Protein AF-A0A417SZX3-F1 (afdb_monomer_lite)

Radius of gyration: 36.22 Å; chains: 1; bounding box: 128×53×69 Å

Foldseek 3Di:
DDDDDDDDDDDDPPPPPPPDVVVCVVVVVVPPPPPDDDDDFDWDDDPNDTDTDDDDDDPVCVVVVDDPPFDWDWDDDPNDTDIDTDVPVVVVVVVVVVVVVVVVVVVVVVVVVVVVVVVVVVVVVVVVPPPD

Structure (mmCIF, N/CA/C/O backbone):
data_AF-A0A417SZX3-F1
#
_entry.id   AF-A0A417SZX3-F1
#
loop_
_atom_site.group_PDB
_atom_site.id
_atom_site.type_symbol
_atom_site.label_atom_id
_atom_site.label_alt_id
_atom_site.label_comp_id
_atom_site.label_asym_id
_atom_site.label_entity_id
_atom_site.label_seq_id
_atom_site.pdbx_PDB_ins_code
_atom_site.Cartn_x
_atom_site.Cartn_y
_atom_site.Cartn_z
_atom_site.occupancy
_atom_site.B_iso_or_equiv
_atom_site.auth_seq_id
_atom_site.auth_comp_id
_atom_site.auth_asym_id
_atom_site.auth_atom_id
_atom_site.pdbx_PDB_model_num
ATOM 1 N N . MET A 1 1 ? -83.987 -39.421 -1.261 1.00 48.25 1 MET A N 1
ATOM 2 C CA . MET A 1 1 ? -83.099 -40.468 -0.713 1.00 48.25 1 MET A CA 1
ATOM 3 C C . MET A 1 1 ? -81.693 -40.187 -1.200 1.00 48.25 1 MET A C 1
ATOM 5 O O . MET A 1 1 ? -81.533 -39.964 -2.390 1.00 48.25 1 MET A O 1
ATOM 9 N N . GLY A 1 2 ? -80.727 -40.134 -0.285 1.00 45.34 2 GLY A N 1
ATOM 10 C CA . GLY A 1 2 ? -79.332 -39.804 -0.585 1.00 45.34 2 GLY A CA 1
ATOM 11 C C . GLY A 1 2 ? -78.775 -38.736 0.353 1.00 45.34 2 GLY A C 1
ATOM 12 O O . GLY A 1 2 ? -78.479 -37.632 -0.086 1.00 45.34 2 GLY A O 1
ATOM 13 N N . LEU A 1 3 ? -78.680 -39.054 1.649 1.00 39.81 3 LEU A N 1
ATOM 14 C CA . LEU A 1 3 ? -77.807 -38.338 2.581 1.00 39.81 3 LEU A CA 1
ATOM 15 C C . LEU A 1 3 ? -76.362 -38.745 2.256 1.00 39.81 3 LEU A C 1
ATOM 17 O O . LEU A 1 3 ? -76.037 -39.924 2.360 1.00 39.81 3 LEU A O 1
ATOM 21 N N . TYR A 1 4 ? -75.501 -37.787 1.921 1.00 33.00 4 TYR A N 1
ATOM 22 C CA . TYR A 1 4 ? -74.051 -37.957 2.008 1.00 33.00 4 TYR A CA 1
ATOM 23 C C . TYR A 1 4 ? -73.492 -36.831 2.873 1.00 33.00 4 TYR A C 1
ATOM 25 O O . TYR A 1 4 ? -73.431 -35.676 2.462 1.00 33.00 4 TYR A O 1
ATOM 33 N N . ILE A 1 5 ? -73.131 -37.187 4.104 1.00 44.28 5 ILE A N 1
ATOM 34 C CA . ILE A 1 5 ? -72.415 -36.329 5.044 1.00 44.28 5 ILE A CA 1
ATOM 35 C C . ILE A 1 5 ? -70.922 -36.618 4.842 1.00 44.28 5 ILE A C 1
ATOM 37 O O . ILE A 1 5 ? -70.414 -37.627 5.318 1.00 44.28 5 ILE A O 1
ATOM 41 N N . PHE A 1 6 ? -70.230 -35.739 4.119 1.00 34.25 6 PHE A N 1
ATOM 42 C CA . PHE A 1 6 ? -68.790 -35.498 4.271 1.00 34.25 6 PHE A CA 1
ATOM 43 C C . PHE A 1 6 ? -68.709 -34.193 5.073 1.00 34.25 6 PHE A C 1
ATOM 45 O O . PHE A 1 6 ? -69.276 -33.186 4.673 1.00 34.25 6 PHE A O 1
ATOM 52 N N . GLY A 1 7 ? -68.207 -34.176 6.301 1.00 37.47 7 GLY A N 1
ATOM 53 C CA . GLY A 1 7 ? -66.804 -34.427 6.588 1.00 37.47 7 GLY A CA 1
ATOM 54 C C . GLY A 1 7 ? -66.164 -33.079 6.927 1.00 37.47 7 GLY A C 1
ATOM 55 O O . GLY A 1 7 ? -65.727 -32.367 6.040 1.00 37.47 7 GLY A O 1
ATOM 56 N N . CYS A 1 8 ? -66.247 -32.731 8.212 1.00 37.97 8 CYS A N 1
ATOM 57 C CA . CYS A 1 8 ? -65.421 -31.812 9.001 1.00 37.97 8 CYS A CA 1
ATOM 58 C C . CYS A 1 8 ? -64.404 -30.899 8.273 1.00 37.97 8 CYS A C 1
ATOM 60 O O . CYS A 1 8 ? -63.508 -31.383 7.58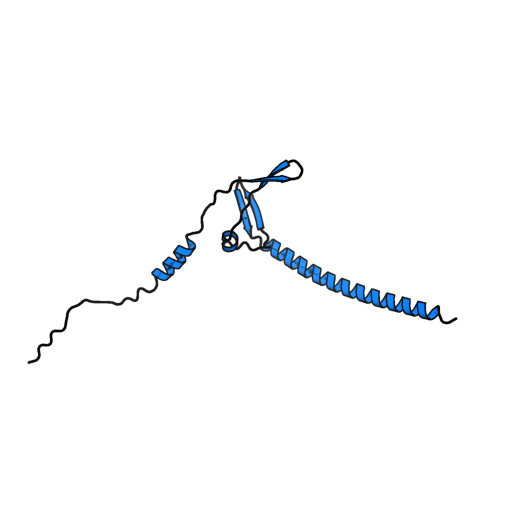9 1.00 37.97 8 CYS A O 1
ATOM 62 N N . GLY A 1 9 ? -64.412 -29.608 8.624 1.00 38.25 9 GLY A N 1
ATOM 63 C CA . GLY A 1 9 ? -63.154 -28.875 8.798 1.00 38.25 9 GLY A CA 1
ATOM 64 C C . GLY A 1 9 ? -62.997 -27.587 7.995 1.00 38.25 9 GLY A C 1
ATOM 65 O O . GLY A 1 9 ? -62.626 -27.603 6.832 1.00 38.25 9 GLY A O 1
ATOM 66 N N . SER A 1 10 ? -63.160 -26.476 8.708 1.00 39.22 10 SER A N 1
ATOM 67 C CA . SER A 1 10 ? -62.188 -25.378 8.720 1.00 39.22 10 SER A CA 1
ATOM 68 C C . SER A 1 10 ? -61.895 -24.646 7.405 1.00 39.22 10 SER A C 1
ATOM 70 O O . SER A 1 10 ? -61.065 -25.037 6.592 1.00 39.22 10 SER A O 1
ATOM 72 N N . LEU A 1 11 ? -62.503 -23.463 7.318 1.00 48.06 11 LEU A N 1
ATOM 73 C CA . LEU A 1 11 ? -61.923 -22.227 6.795 1.00 48.06 11 LEU A CA 1
ATOM 74 C C . LEU A 1 11 ? -60.378 -22.274 6.716 1.00 48.06 11 LEU A C 1
ATOM 76 O O . LEU A 1 11 ? -59.706 -22.120 7.731 1.00 48.06 11 LEU A O 1
ATOM 80 N N . PHE A 1 12 ? -59.807 -22.452 5.523 1.00 28.88 12 PHE A N 1
ATOM 81 C CA . PHE A 1 12 ? -58.379 -22.223 5.290 1.00 28.88 12 PHE A CA 1
ATOM 82 C C . PHE A 1 12 ? -58.187 -21.326 4.071 1.00 28.88 12 PHE A C 1
ATOM 84 O O . PHE A 1 12 ? -58.014 -21.756 2.932 1.00 28.88 12 PHE A O 1
ATOM 91 N N . PHE A 1 13 ? -58.220 -20.027 4.358 1.00 28.36 13 PHE A N 1
ATOM 92 C CA . PHE A 1 13 ? -57.549 -19.003 3.574 1.00 28.36 13 PHE A CA 1
ATOM 93 C C . PHE A 1 13 ? -56.056 -19.375 3.511 1.00 28.36 13 PHE A C 1
ATOM 95 O O . PHE A 1 13 ? -55.304 -19.126 4.451 1.00 28.36 13 PHE A O 1
ATOM 102 N N . VAL A 1 14 ? -55.606 -19.997 2.420 1.00 35.22 14 VAL A N 1
ATOM 103 C CA . VAL A 1 14 ? -54.170 -20.152 2.144 1.00 35.22 14 VAL A CA 1
ATOM 104 C C . VAL A 1 14 ? -53.656 -18.806 1.631 1.00 35.22 14 VAL A C 1
ATOM 106 O O . VAL A 1 14 ? -53.479 -18.584 0.435 1.00 35.22 14 VAL A O 1
ATOM 109 N N . VAL A 1 15 ? -53.437 -17.873 2.559 1.00 37.47 15 VAL A N 1
ATOM 110 C CA . VAL A 1 15 ? -52.517 -16.757 2.339 1.00 37.47 15 VAL A CA 1
ATOM 111 C C . VAL A 1 15 ? -51.131 -17.380 2.263 1.00 37.47 15 VAL A C 1
ATOM 113 O O . VAL A 1 15 ? -50.613 -17.894 3.252 1.00 37.47 15 VAL A O 1
ATOM 116 N N . ARG A 1 16 ? -50.540 -17.377 1.065 1.00 38.38 16 ARG A N 1
ATOM 117 C CA . ARG A 1 16 ? -49.131 -17.721 0.850 1.00 38.38 16 ARG A CA 1
ATOM 118 C C . ARG A 1 16 ? -48.272 -16.712 1.618 1.00 38.38 16 ARG A C 1
ATOM 120 O O . ARG A 1 16 ? -47.888 -15.676 1.085 1.00 38.38 16 ARG A O 1
ATOM 127 N N . SER A 1 17 ? -47.981 -17.013 2.878 1.00 37.97 17 SER A N 1
ATOM 128 C CA . SER A 1 17 ? -47.031 -16.309 3.740 1.00 37.97 17 SER A CA 1
ATOM 129 C C . SER A 1 17 ? -45.601 -16.620 3.285 1.00 37.97 17 SER A C 1
ATOM 131 O O . SER A 1 17 ? -44.884 -17.391 3.918 1.00 37.97 17 SER A O 1
ATOM 133 N N . GLY A 1 18 ? -45.214 -16.085 2.127 1.00 49.56 18 GLY A N 1
ATOM 134 C CA . GLY A 1 18 ? -43.942 -16.387 1.466 1.00 49.56 18 GLY A CA 1
ATOM 135 C C . GLY A 1 18 ? -42.865 -15.307 1.566 1.00 49.56 18 GLY A C 1
ATOM 136 O O . GLY A 1 18 ? -41.831 -15.467 0.935 1.00 49.56 18 GLY A O 1
ATOM 137 N N . THR A 1 19 ? -43.073 -14.206 2.293 1.00 52.50 19 THR A N 1
ATOM 138 C CA . THR A 1 19 ? -42.177 -13.034 2.173 1.00 52.50 19 THR A CA 1
ATOM 139 C C . THR A 1 19 ? -41.534 -12.547 3.468 1.00 52.50 19 THR A C 1
ATOM 141 O O . THR A 1 19 ? -40.598 -11.766 3.395 1.00 52.50 19 THR A O 1
ATOM 144 N N . ALA A 1 20 ? -41.934 -13.026 4.650 1.00 47.25 20 ALA A N 1
ATOM 145 C CA . ALA A 1 20 ? -41.329 -12.556 5.905 1.00 47.25 20 ALA A CA 1
ATOM 146 C C . ALA A 1 20 ? -40.110 -13.388 6.343 1.00 47.25 20 ALA A C 1
ATOM 148 O O . ALA A 1 20 ? -39.084 -12.831 6.716 1.00 47.25 20 ALA A O 1
ATOM 149 N N . HIS A 1 21 ? -40.183 -14.720 6.255 1.00 48.19 21 HIS A N 1
ATOM 150 C CA . HIS A 1 21 ? -39.115 -15.596 6.758 1.00 48.19 21 HIS A CA 1
ATOM 151 C C . HIS A 1 21 ? -37.810 -15.482 5.952 1.00 48.19 21 HIS A C 1
ATOM 153 O O . HIS A 1 21 ? -36.731 -15.546 6.537 1.00 48.19 21 HIS A O 1
ATOM 159 N N . GLN A 1 22 ? -37.895 -15.238 4.639 1.00 45.00 22 GLN A N 1
ATOM 160 C CA . GLN A 1 22 ? -36.711 -15.038 3.799 1.00 45.00 22 GLN A CA 1
ATOM 161 C C . GLN A 1 22 ? -35.988 -13.726 4.159 1.00 45.00 22 GLN A C 1
ATOM 163 O O . GLN A 1 22 ? -34.777 -13.729 4.360 1.00 45.00 22 GLN A O 1
ATOM 168 N N . ILE A 1 23 ? -36.738 -12.634 4.353 1.00 51.28 23 ILE A N 1
ATOM 169 C CA . ILE A 1 23 ? -36.191 -11.318 4.721 1.00 51.28 23 ILE A CA 1
ATOM 170 C C . ILE A 1 23 ? -35.595 -11.352 6.133 1.00 51.28 23 ILE A C 1
ATOM 172 O O . ILE A 1 23 ? -34.524 -10.802 6.358 1.00 51.28 23 ILE A O 1
ATOM 176 N N . ILE A 1 24 ? -36.234 -12.048 7.079 1.00 53.25 24 ILE A N 1
ATOM 177 C CA . ILE A 1 24 ? -35.698 -12.188 8.440 1.00 53.25 24 ILE A CA 1
ATOM 178 C C . ILE A 1 24 ? -34.362 -12.940 8.420 1.00 53.25 24 ILE A C 1
ATOM 180 O O . ILE A 1 24 ? -33.457 -12.542 9.140 1.00 53.25 24 ILE A O 1
ATOM 184 N N . SER A 1 25 ? -34.184 -13.962 7.574 1.00 48.28 25 SER A N 1
ATOM 185 C CA . SER A 1 25 ? -32.886 -14.646 7.459 1.00 48.28 25 SER A CA 1
ATOM 186 C C . SER A 1 25 ? -31.776 -13.743 6.903 1.00 48.28 25 SER A C 1
ATOM 188 O O . SER A 1 25 ? -30.653 -13.788 7.395 1.00 48.28 25 SER A O 1
ATOM 190 N N . GLU A 1 26 ? -32.094 -12.868 5.948 1.00 45.34 26 GLU A N 1
ATOM 191 C CA . GLU A 1 26 ? -31.136 -11.946 5.326 1.00 45.34 26 GLU A CA 1
ATOM 192 C C . GLU A 1 26 ? -30.780 -10.770 6.255 1.00 45.34 26 GLU A C 1
ATOM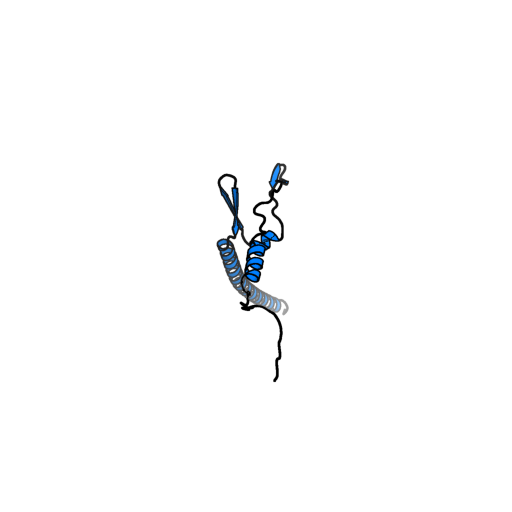 194 O O . GLU A 1 26 ? -29.611 -10.416 6.399 1.00 45.34 26 GLU A O 1
ATOM 199 N N . VAL A 1 27 ? -31.762 -10.239 6.992 1.00 52.12 27 VAL A N 1
ATOM 200 C CA . VAL A 1 27 ? -31.559 -9.201 8.020 1.00 52.12 27 VAL A CA 1
ATOM 201 C C . VAL A 1 27 ? -30.834 -9.765 9.252 1.00 52.12 27 VAL A C 1
ATOM 203 O O . VAL A 1 27 ? -29.966 -9.101 9.815 1.00 52.12 27 VAL A O 1
ATOM 206 N N . MET A 1 28 ? -31.118 -11.010 9.651 1.00 48.34 28 MET A N 1
ATOM 207 C CA . MET A 1 28 ? -30.422 -11.688 10.755 1.00 48.34 28 MET A CA 1
ATOM 208 C C . MET A 1 28 ? -28.970 -12.038 10.383 1.00 48.34 28 MET A C 1
ATOM 210 O O . MET A 1 28 ? -28.088 -11.967 11.238 1.00 48.34 28 MET A O 1
ATOM 214 N N . LEU A 1 29 ? -28.688 -12.343 9.108 1.00 48.59 29 LEU A N 1
ATOM 215 C CA . LEU A 1 29 ? -27.323 -12.538 8.595 1.00 48.59 29 LEU A CA 1
ATOM 216 C C . LEU A 1 29 ? -26.508 -11.234 8.542 1.00 48.59 29 LEU A C 1
ATOM 218 O O . LEU A 1 29 ? -25.283 -11.285 8.629 1.00 48.59 29 LEU A O 1
ATOM 222 N N . MET A 1 30 ? -27.156 -10.066 8.476 1.00 48.16 30 MET A N 1
ATOM 223 C CA . MET A 1 30 ? -26.482 -8.768 8.631 1.00 48.16 30 MET A CA 1
ATOM 224 C C . MET A 1 30 ? -26.140 -8.422 10.092 1.00 48.16 30 MET A C 1
ATOM 226 O O . MET A 1 30 ? -25.263 -7.592 10.333 1.00 48.16 30 MET A O 1
ATOM 230 N N . ALA A 1 31 ? -26.800 -9.057 11.065 1.00 46.69 31 ALA A N 1
ATOM 231 C CA . ALA A 1 31 ? -26.798 -8.640 12.469 1.00 46.69 31 ALA A CA 1
ATOM 232 C C . ALA A 1 31 ? -25.744 -9.323 13.362 1.00 46.69 31 ALA A C 1
ATOM 234 O O . ALA A 1 31 ? -25.645 -8.994 14.541 1.00 46.69 31 ALA A O 1
ATOM 235 N N . VAL A 1 32 ? -24.913 -10.231 12.836 1.00 49.09 32 VAL A N 1
ATOM 236 C CA . VAL A 1 32 ? -23.783 -10.818 13.595 1.00 49.09 32 VAL A CA 1
ATOM 237 C C . VAL A 1 32 ? -22.458 -10.153 13.205 1.00 49.09 32 VAL A C 1
ATOM 239 O O . VAL A 1 32 ? -21.412 -10.787 13.096 1.00 49.09 32 VAL A O 1
ATOM 242 N N . ARG A 1 33 ? -22.464 -8.835 12.997 1.00 54.81 33 ARG A N 1
ATOM 243 C CA . ARG A 1 33 ? -21.218 -8.062 13.001 1.00 54.81 33 ARG A CA 1
ATOM 244 C C . ARG A 1 33 ? -20.855 -7.815 14.459 1.00 54.81 33 ARG A C 1
ATOM 246 O O . ARG A 1 33 ? -21.565 -7.106 15.159 1.00 54.81 33 ARG A O 1
ATOM 253 N N . LYS A 1 34 ? -19.775 -8.431 14.948 1.00 53.72 34 LYS A N 1
ATOM 254 C CA . LYS A 1 34 ? -19.246 -8.108 16.281 1.00 53.72 34 LYS A CA 1
ATOM 255 C C . LYS A 1 34 ? -18.843 -6.632 16.287 1.00 53.72 34 LYS A C 1
ATOM 257 O O . LYS A 1 34 ? -17.881 -6.276 15.614 1.00 53.72 34 LYS A O 1
ATOM 262 N N . GLU A 1 35 ? -19.586 -5.808 17.020 1.00 58.97 35 GLU A N 1
ATOM 263 C CA . GLU A 1 35 ? -19.405 -4.349 17.072 1.00 58.97 35 GLU A CA 1
ATOM 264 C C . GLU A 1 35 ? -18.033 -3.936 17.621 1.00 58.97 35 GLU A C 1
ATOM 266 O O . GLU A 1 35 ? -17.512 -2.884 17.264 1.00 58.97 35 GLU A O 1
ATOM 271 N N . TYR A 1 36 ? -17.410 -4.780 18.446 1.00 61.94 36 TYR A N 1
ATOM 272 C CA . TYR A 1 36 ? -16.093 -4.530 19.017 1.00 61.94 36 TYR A CA 1
ATOM 273 C C . TYR A 1 36 ? -15.352 -5.840 19.289 1.00 61.94 36 TYR A C 1
ATOM 275 O O . TYR A 1 36 ? -15.943 -6.904 19.507 1.00 61.94 36 TYR A O 1
ATOM 283 N N . ARG A 1 37 ? -14.021 -5.763 19.255 1.00 66.69 37 ARG A N 1
ATOM 284 C CA . ARG A 1 37 ? -13.141 -6.819 19.750 1.00 66.69 37 ARG A CA 1
ATOM 285 C C . ARG A 1 37 ? -12.083 -6.209 20.642 1.00 66.69 37 ARG A C 1
ATOM 287 O O . ARG A 1 37 ? -11.383 -5.290 20.226 1.00 66.69 37 ARG A O 1
ATOM 294 N N . ASP A 1 38 ? -11.924 -6.805 21.811 1.00 74.12 38 ASP A N 1
ATOM 295 C CA . ASP A 1 38 ? -10.822 -6.485 22.698 1.00 74.12 38 ASP A CA 1
ATOM 296 C C . ASP A 1 38 ? -9.552 -7.125 22.134 1.00 74.12 38 ASP A C 1
ATOM 298 O O . ASP A 1 38 ? -9.438 -8.346 22.002 1.00 74.12 38 ASP A O 1
ATOM 302 N N . LEU A 1 39 ? -8.613 -6.278 21.727 1.00 77.69 39 LEU A N 1
ATOM 303 C CA . LEU A 1 39 ? -7.295 -6.675 21.255 1.00 77.69 39 LEU A CA 1
ATOM 304 C C . LEU A 1 39 ? -6.266 -6.137 22.241 1.00 77.69 39 LEU A C 1
ATOM 306 O O . LEU A 1 39 ? -6.284 -4.958 22.591 1.00 77.69 39 LEU A O 1
ATOM 310 N N . THR A 1 40 ? -5.339 -6.992 22.659 1.00 79.06 40 THR A N 1
ATOM 311 C CA . THR A 1 40 ? -4.197 -6.546 23.453 1.00 79.06 40 THR A CA 1
ATOM 312 C C . THR A 1 40 ? -3.198 -5.852 22.538 1.00 79.06 40 THR A C 1
ATOM 314 O O . THR A 1 40 ? -2.820 -6.388 21.493 1.00 79.06 40 THR A O 1
ATOM 317 N N . VAL A 1 41 ? -2.755 -4.661 22.938 1.00 82.94 41 VAL A N 1
ATOM 318 C CA . VAL A 1 41 ? -1.650 -3.972 22.271 1.00 82.94 41 VAL A CA 1
ATOM 319 C C . VAL A 1 41 ? -0.381 -4.771 22.543 1.00 82.94 41 VAL A C 1
ATOM 321 O O . VAL A 1 41 ? 0.042 -4.902 23.690 1.00 82.94 41 VAL A O 1
ATOM 324 N N . GLY A 1 42 ? 0.189 -5.343 21.487 1.00 80.56 42 GLY A N 1
ATOM 325 C CA . GLY A 1 42 ? 1.490 -5.990 21.561 1.00 80.56 42 GLY A CA 1
ATOM 326 C C . GLY A 1 42 ? 2.600 -4.959 21.451 1.00 80.56 42 GLY A C 1
ATOM 327 O O . GLY A 1 42 ? 2.366 -3.802 21.095 1.00 80.56 42 GLY A O 1
ATOM 328 N N . ASP A 1 43 ? 3.825 -5.384 21.702 1.00 83.31 43 ASP A N 1
ATOM 329 C CA . ASP A 1 43 ? 4.995 -4.571 21.451 1.00 83.31 43 ASP A CA 1
ATOM 330 C C . ASP A 1 43 ? 5.873 -5.175 20.356 1.00 83.31 43 ASP A C 1
ATOM 332 O O . ASP A 1 43 ? 5.946 -6.388 20.153 1.00 83.31 43 ASP A O 1
ATOM 336 N N . ILE A 1 44 ? 6.520 -4.302 19.592 1.00 84.69 44 ILE A N 1
ATOM 337 C CA . ILE A 1 44 ? 7.572 -4.690 18.663 1.00 84.69 44 ILE A CA 1
ATOM 338 C C . ILE A 1 44 ? 8.839 -3.963 19.062 1.00 84.69 44 ILE A C 1
ATOM 340 O O . ILE A 1 44 ? 8.881 -2.735 19.147 1.00 84.69 44 ILE A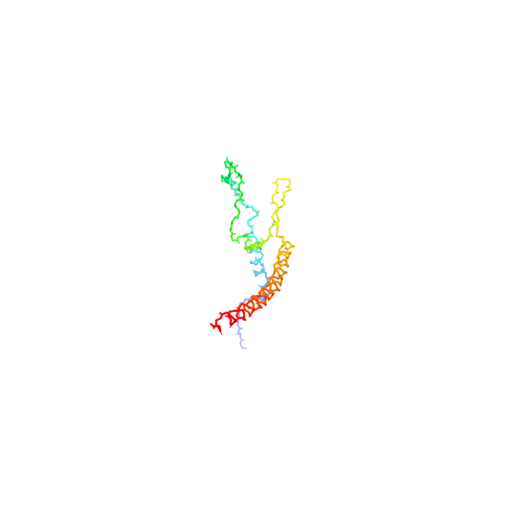 O 1
ATOM 344 N N . TYR A 1 45 ? 9.911 -4.733 19.206 1.00 81.19 45 TYR A N 1
ATOM 345 C CA . TYR A 1 45 ? 11.242 -4.184 19.366 1.00 81.19 45 TYR A CA 1
ATOM 346 C C . TYR A 1 45 ? 11.802 -3.757 18.002 1.00 81.19 45 TYR A C 1
ATOM 348 O O . TYR A 1 45 ? 12.106 -4.591 17.146 1.00 81.19 45 TYR A O 1
ATOM 356 N N . ARG A 1 46 ? 11.928 -2.446 17.776 1.00 79.06 46 ARG A N 1
ATOM 357 C CA . ARG A 1 46 ? 12.581 -1.867 16.589 1.00 79.06 46 ARG A CA 1
ATOM 358 C C . ARG A 1 46 ? 13.623 -0.844 17.024 1.00 79.06 46 ARG A C 1
ATOM 360 O O . ARG A 1 46 ? 13.348 0.026 17.842 1.00 79.06 46 ARG A O 1
ATOM 367 N N . ASN A 1 47 ? 14.819 -0.924 16.442 1.00 76.75 47 ASN A N 1
ATOM 368 C CA . ASN A 1 47 ? 15.909 0.042 16.644 1.00 76.75 47 ASN A CA 1
ATOM 369 C C . ASN A 1 47 ? 16.239 0.316 18.128 1.00 76.75 47 ASN A C 1
ATOM 371 O O . ASN A 1 47 ? 16.437 1.464 18.522 1.00 76.75 47 ASN A O 1
ATOM 375 N N . GLY A 1 48 ? 16.259 -0.725 18.965 1.00 82.94 48 GLY A N 1
ATOM 376 C CA . GLY A 1 48 ? 16.599 -0.594 20.386 1.00 82.94 48 GLY A CA 1
ATOM 377 C C . GLY A 1 48 ? 15.472 -0.068 21.286 1.00 82.94 48 GLY A C 1
ATOM 378 O O . GLY A 1 48 ? 15.700 0.149 22.474 1.00 82.94 48 GLY A O 1
ATOM 379 N N . LYS A 1 49 ? 14.264 0.158 20.749 1.00 83.19 49 LYS A N 1
ATOM 380 C CA . LYS A 1 49 ? 13.099 0.653 21.497 1.00 83.19 49 LYS A CA 1
ATOM 381 C C . LYS A 1 49 ? 11.885 -0.250 21.274 1.00 83.19 49 LYS A C 1
ATOM 383 O O . LYS A 1 49 ? 11.665 -0.746 20.170 1.00 83.19 49 LYS A O 1
ATOM 388 N N . SER A 1 50 ? 11.100 -0.447 22.330 1.00 81.81 50 SER A N 1
ATOM 389 C CA . SER A 1 50 ? 9.804 -1.125 22.256 1.00 81.81 50 SER A CA 1
ATOM 390 C C . SER A 1 50 ? 8.744 -0.118 21.793 1.00 81.81 50 SER A C 1
ATOM 392 O O . SER A 1 50 ? 8.617 0.965 22.367 1.00 81.81 50 SER A O 1
ATOM 394 N N . VAL A 1 51 ? 8.056 -0.436 20.697 1.00 85.19 51 VAL A N 1
ATOM 395 C CA . VAL A 1 51 ? 7.018 0.401 20.080 1.00 85.19 51 VAL A CA 1
ATOM 396 C C . VAL A 1 51 ? 5.690 -0.359 20.135 1.00 85.19 51 VAL A C 1
ATOM 398 O O . VAL A 1 51 ? 5.668 -1.536 19.761 1.00 85.19 51 VAL A O 1
ATOM 401 N N . PRO A 1 52 ? 4.581 0.277 20.559 1.00 81.62 52 PRO A N 1
ATOM 402 C CA . PRO A 1 52 ? 3.278 -0.378 20.600 1.00 81.62 52 PRO A CA 1
ATOM 403 C C . PRO A 1 52 ? 2.788 -0.719 19.187 1.00 81.62 52 PRO A C 1
ATOM 405 O O . PRO A 1 52 ? 2.854 0.104 18.272 1.00 81.62 52 PRO A O 1
ATOM 408 N N . MET A 1 53 ? 2.270 -1.934 19.016 1.00 81.75 53 MET A N 1
ATOM 409 C CA . MET A 1 53 ? 1.708 -2.433 17.766 1.00 81.75 53 MET A CA 1
ATOM 410 C C . MET A 1 53 ? 0.290 -2.966 17.984 1.00 81.75 53 MET A C 1
ATOM 412 O O . MET A 1 53 ? 0.058 -3.869 18.788 1.00 81.75 53 MET A O 1
ATOM 416 N N . LEU A 1 54 ? -0.656 -2.453 17.196 1.00 83.12 54 LEU A N 1
ATOM 417 C CA . LEU A 1 54 ? -1.996 -3.017 17.083 1.00 83.12 54 LEU A CA 1
ATOM 418 C C . LEU A 1 54 ? -2.045 -3.964 15.878 1.00 83.12 54 LEU A C 1
ATOM 420 O O . LEU A 1 54 ? -1.814 -3.545 14.743 1.00 83.12 54 LEU A O 1
ATOM 424 N N . ARG A 1 55 ? -2.346 -5.244 16.118 1.00 79.94 55 ARG A N 1
ATOM 425 C CA . ARG A 1 55 ? -2.504 -6.242 15.054 1.00 79.94 55 ARG A CA 1
ATOM 426 C C . ARG A 1 55 ? -3.980 -6.556 14.857 1.00 79.94 55 ARG A C 1
ATOM 428 O O . ARG A 1 55 ? -4.595 -7.216 15.685 1.00 79.94 55 ARG A O 1
ATOM 435 N N . VAL A 1 56 ? -4.524 -6.098 13.737 1.00 80.50 56 VAL A N 1
ATOM 436 C CA . VAL A 1 56 ? -5.909 -6.357 13.339 1.00 80.50 56 VAL A CA 1
ATOM 437 C C . VAL A 1 56 ? -5.880 -7.384 12.208 1.00 80.50 56 VAL A C 1
ATOM 439 O O . VAL A 1 56 ? -5.325 -7.114 11.146 1.00 80.50 56 VAL A O 1
ATOM 442 N N . SER A 1 57 ? -6.406 -8.586 12.445 1.00 78.06 57 SER A N 1
ATOM 443 C CA . SER A 1 57 ? -6.448 -9.665 11.450 1.00 78.06 57 SER A CA 1
ATOM 444 C C . SER A 1 57 ? -7.765 -10.443 11.503 1.00 78.06 57 SER A C 1
ATOM 446 O O . SER A 1 57 ? -8.412 -10.544 12.549 1.00 78.06 57 SER A O 1
ATOM 448 N N . GLY A 1 58 ? -8.165 -11.006 10.360 1.00 78.56 58 GLY A N 1
ATOM 449 C CA . GLY A 1 58 ? -9.300 -11.923 10.246 1.00 78.56 58 GLY A CA 1
ATOM 450 C C . GLY A 1 58 ? -10.152 -11.696 8.997 1.00 78.56 58 GLY A C 1
ATOM 451 O O . GLY A 1 58 ? -10.082 -10.642 8.376 1.00 78.56 58 GLY A O 1
ATOM 452 N N . LEU A 1 59 ? -10.988 -12.690 8.678 1.00 76.12 59 LEU A N 1
ATOM 453 C CA . LEU A 1 59 ? -11.889 -12.698 7.512 1.00 76.12 59 LEU A CA 1
ATOM 454 C C . LEU A 1 59 ? -12.902 -11.539 7.523 1.00 76.12 59 LEU A C 1
ATOM 456 O O . LEU A 1 59 ? -13.316 -11.059 6.478 1.00 76.12 59 LEU A O 1
ATOM 460 N N . TRP A 1 60 ? -13.229 -11.018 8.707 1.00 79.12 60 TRP A N 1
ATOM 461 C CA . TRP A 1 60 ? -14.113 -9.861 8.870 1.00 79.12 60 TRP A CA 1
ATOM 462 C C . TRP A 1 60 ? -13.559 -8.572 8.236 1.00 79.12 60 TRP A C 1
ATOM 464 O O . TRP A 1 60 ? -14.330 -7.679 7.903 1.00 79.12 60 TRP A O 1
ATOM 474 N N . LEU A 1 61 ? -12.238 -8.459 8.043 1.00 79.75 61 LEU A N 1
ATOM 475 C CA . LEU A 1 61 ? -11.659 -7.343 7.288 1.00 79.75 61 LEU A CA 1
ATOM 476 C C . LEU A 1 61 ? -12.056 -7.418 5.810 1.00 79.75 61 LEU A C 1
ATOM 478 O O . LEU A 1 61 ? -12.387 -6.393 5.219 1.00 79.75 61 LEU A O 1
ATOM 482 N N . GLU A 1 62 ? -12.094 -8.625 5.242 1.00 76.88 62 GLU A N 1
ATOM 483 C CA . GLU A 1 62 ? -12.546 -8.845 3.866 1.00 76.88 62 GLU A CA 1
ATOM 484 C C . GLU A 1 62 ? -14.051 -8.571 3.732 1.00 76.88 62 GLU A C 1
ATOM 486 O O . GLU A 1 62 ? -14.475 -7.943 2.764 1.00 76.88 62 GLU A O 1
ATOM 491 N N . GLU A 1 63 ? -14.851 -8.949 4.736 1.00 76.81 63 GLU A N 1
ATOM 492 C CA . GLU A 1 63 ? -16.293 -8.650 4.799 1.00 76.81 63 GLU A CA 1
ATOM 493 C C . GLU A 1 63 ? -16.593 -7.145 4.909 1.00 76.81 63 GLU A C 1
ATOM 495 O O . GLU A 1 63 ? -17.610 -6.672 4.400 1.00 76.81 63 GLU A O 1
ATOM 500 N N . LEU A 1 64 ? -15.705 -6.378 5.550 1.00 75.44 64 LEU A N 1
ATOM 501 C CA . LEU A 1 64 ? -15.771 -4.913 5.600 1.00 75.44 64 LEU A CA 1
ATOM 502 C C . LEU A 1 64 ? -15.290 -4.239 4.306 1.00 75.44 64 LEU A C 1
ATOM 504 O O . LEU A 1 64 ? -15.391 -3.019 4.185 1.00 75.44 64 LEU A O 1
ATOM 508 N N . GLY A 1 65 ? -14.789 -5.011 3.339 1.00 74.12 65 GLY A N 1
ATOM 509 C CA . GLY A 1 65 ? -14.319 -4.508 2.053 1.00 74.12 65 GLY A CA 1
ATOM 510 C C . GLY A 1 65 ? -12.838 -4.132 2.016 1.00 74.12 65 GLY A C 1
ATOM 511 O O . GLY A 1 65 ? -12.402 -3.575 1.015 1.00 74.12 65 GLY A O 1
ATOM 512 N N . PHE A 1 66 ? -12.048 -4.445 3.051 1.00 80.00 66 PHE A N 1
ATOM 513 C CA . PHE A 1 66 ? -10.593 -4.293 2.996 1.00 80.00 66 PHE A CA 1
ATOM 514 C C . PHE A 1 66 ? -9.980 -5.479 2.251 1.00 80.00 66 PHE A C 1
ATOM 516 O O . PHE A 1 66 ? -9.942 -6.594 2.778 1.00 80.00 66 PHE A O 1
ATOM 523 N N . LYS A 1 67 ? -9.471 -5.254 1.035 1.00 78.94 67 LYS A N 1
ATOM 524 C CA . LYS A 1 67 ? -8.749 -6.280 0.274 1.00 78.94 67 LYS A CA 1
ATOM 525 C C . LYS A 1 67 ? -7.243 -6.090 0.375 1.00 78.94 67 LYS A C 1
ATOM 527 O O . LYS A 1 67 ? -6.713 -5.018 0.676 1.00 78.94 67 LYS A O 1
ATOM 532 N N . THR A 1 68 ? -6.525 -7.174 0.099 1.00 73.44 68 THR A N 1
ATOM 533 C CA . THR A 1 68 ? -5.063 -7.144 0.036 1.00 73.44 68 THR A CA 1
ATOM 534 C C . THR A 1 68 ? -4.615 -6.212 -1.090 1.00 73.44 68 THR A C 1
ATOM 536 O O . THR A 1 68 ? -4.907 -6.463 -2.256 1.00 73.44 68 THR A O 1
ATOM 539 N N . GLY A 1 69 ? -3.876 -5.159 -0.737 1.00 73.31 69 GLY A N 1
ATOM 540 C CA . GLY A 1 69 ? -3.359 -4.168 -1.686 1.00 73.31 69 GLY A CA 1
ATOM 541 C C . GLY A 1 69 ? -4.110 -2.836 -1.697 1.00 73.31 69 GLY A C 1
ATOM 542 O O . GLY A 1 69 ? -3.626 -1.898 -2.333 1.00 73.31 69 GLY A O 1
ATOM 543 N N . ASP A 1 70 ? -5.221 -2.721 -0.965 1.00 78.00 70 ASP A N 1
ATOM 544 C CA . ASP A 1 70 ? -5.952 -1.462 -0.844 1.00 78.00 70 ASP A CA 1
ATOM 545 C C . ASP A 1 70 ? -5.206 -0.457 0.037 1.00 78.00 70 ASP A C 1
ATOM 547 O O . ASP A 1 70 ? -4.584 -0.792 1.052 1.00 78.00 70 ASP A O 1
ATOM 551 N N . PHE A 1 71 ? -5.280 0.816 -0.350 1.00 73.25 71 PHE A N 1
ATOM 552 C CA . PHE A 1 71 ? -4.736 1.898 0.457 1.00 73.25 71 PHE A CA 1
ATOM 553 C C . PHE A 1 71 ? -5.736 2.298 1.530 1.00 73.25 71 PHE A C 1
ATOM 555 O O . PHE A 1 71 ? -6.874 2.663 1.250 1.00 73.25 71 PHE A O 1
ATOM 562 N N . VAL A 1 72 ? -5.272 2.282 2.774 1.00 79.12 72 VAL A N 1
ATOM 563 C CA . VAL A 1 72 ? -6.063 2.657 3.941 1.00 79.12 72 VAL A CA 1
ATOM 564 C C . VAL A 1 72 ? -5.598 4.015 4.455 1.00 79.12 72 VAL A C 1
ATOM 566 O O . VAL A 1 72 ? -4.399 4.297 4.523 1.00 79.12 72 VAL A O 1
ATOM 569 N N . ARG A 1 73 ? -6.547 4.877 4.816 1.00 78.06 73 ARG A N 1
ATOM 570 C CA . ARG A 1 73 ? -6.304 6.126 5.538 1.00 78.06 73 ARG A CA 1
ATOM 571 C C . ARG A 1 73 ? -6.596 5.877 7.012 1.00 78.06 73 ARG A C 1
ATOM 573 O O . ARG A 1 73 ? -7.698 5.473 7.362 1.00 78.06 73 ARG A O 1
ATOM 580 N N . ILE A 1 74 ? -5.601 6.126 7.855 1.00 80.25 74 ILE A N 1
ATOM 581 C CA . ILE A 1 74 ? -5.746 6.094 9.309 1.00 80.25 74 ILE A CA 1
ATOM 582 C C . ILE A 1 74 ? -5.799 7.546 9.773 1.00 80.25 74 ILE A C 1
ATOM 584 O O . ILE A 1 74 ? -4.844 8.293 9.553 1.00 80.25 74 ILE A O 1
ATOM 588 N N . LYS A 1 75 ? -6.921 7.958 10.359 1.00 82.62 75 LYS A N 1
ATOM 589 C CA . LYS A 1 75 ? -7.042 9.240 11.061 1.00 82.62 75 LYS A CA 1
ATOM 590 C C . LYS A 1 75 ? -6.946 8.996 12.563 1.00 82.62 75 LYS A C 1
ATOM 592 O O . LYS A 1 75 ? -7.541 8.044 13.061 1.00 82.62 75 LYS A O 1
ATOM 597 N N . CYS A 1 76 ? -6.208 9.855 13.257 1.00 83.12 76 CYS A N 1
ATOM 598 C CA . CYS A 1 76 ? -6.143 9.874 14.714 1.00 83.12 76 CYS A CA 1
ATOM 599 C C . CYS A 1 76 ? -6.976 11.061 15.209 1.00 83.12 76 CYS A C 1
ATOM 601 O O . CYS A 1 76 ? -6.552 12.200 15.024 1.00 83.12 76 CYS A O 1
ATOM 603 N N . GLU A 1 77 ? -8.132 10.805 15.813 1.00 84.88 77 GLU A N 1
ATOM 604 C CA . GLU A 1 77 ? -8.981 11.834 16.433 1.00 84.88 77 GLU A CA 1
ATOM 605 C C . GLU A 1 77 ? -9.246 11.436 17.890 1.00 84.88 77 GLU A C 1
ATOM 607 O O . GLU A 1 77 ? -9.718 10.334 18.144 1.00 84.88 77 GLU A O 1
ATOM 612 N N . ASP A 1 78 ? -8.872 12.296 18.846 1.00 75.94 78 ASP A N 1
ATOM 613 C CA . ASP A 1 78 ? -9.176 12.188 20.287 1.00 75.94 78 ASP A CA 1
ATOM 614 C C . ASP A 1 78 ? -8.969 10.798 20.928 1.00 75.94 78 ASP A C 1
ATOM 616 O O . ASP A 1 78 ? -9.743 10.342 21.768 1.00 75.94 78 ASP A O 1
ATOM 620 N N . GLY A 1 79 ? -7.894 10.106 20.536 1.00 75.75 79 GLY A N 1
ATOM 621 C CA . GLY A 1 79 ? -7.558 8.772 21.052 1.00 75.75 79 GLY A CA 1
ATOM 622 C C . GLY A 1 79 ? -8.218 7.609 20.303 1.00 75.75 79 GLY A C 1
ATOM 623 O O . GLY A 1 79 ? -8.014 6.454 20.674 1.00 75.75 79 GLY A O 1
ATOM 624 N N . GLN A 1 80 ? -8.954 7.888 19.228 1.00 79.75 80 GLN A N 1
ATOM 625 C CA . GLN A 1 80 ? -9.522 6.903 18.313 1.00 79.75 80 GLN A CA 1
ATOM 626 C C . GLN A 1 80 ? -8.721 6.840 17.009 1.00 79.75 80 GLN A C 1
ATOM 628 O O . GLN A 1 80 ? -8.266 7.850 16.468 1.00 79.75 80 GLN A O 1
ATOM 633 N N . LEU A 1 81 ? -8.563 5.620 16.492 1.00 80.88 81 LEU A N 1
ATOM 634 C CA . LEU A 1 81 ? -7.982 5.350 15.181 1.00 80.88 81 LEU A CA 1
ATOM 635 C C . LEU A 1 81 ? -9.112 4.985 14.221 1.00 80.88 81 LEU A C 1
ATOM 637 O O . LEU A 1 81 ? -9.635 3.873 14.268 1.00 80.88 81 LEU A O 1
ATOM 641 N N . ILE A 1 82 ? -9.477 5.915 13.341 1.00 81.50 82 ILE A N 1
ATOM 642 C CA . ILE A 1 82 ? -10.484 5.677 12.306 1.00 81.50 82 ILE A CA 1
ATOM 643 C C . ILE A 1 82 ? -9.767 5.174 11.057 1.00 81.50 82 ILE A C 1
ATOM 645 O O . ILE A 1 82 ? -8.960 5.881 10.449 1.00 81.50 82 ILE A O 1
ATOM 649 N N . ILE A 1 83 ? -10.061 3.929 10.694 1.00 82.31 83 ILE A N 1
ATOM 650 C CA . ILE A 1 83 ? -9.506 3.228 9.539 1.00 82.31 83 ILE A CA 1
ATOM 651 C C . ILE A 1 83 ? -10.544 3.305 8.417 1.00 82.31 83 ILE A C 1
ATOM 653 O O . ILE A 1 83 ? -11.621 2.724 8.525 1.00 82.31 83 ILE A O 1
ATOM 657 N N . SER A 1 84 ? -10.232 4.018 7.338 1.00 78.44 84 SER A N 1
ATOM 658 C CA . SER A 1 84 ? -11.116 4.152 6.173 1.00 78.44 84 SER A CA 1
ATOM 659 C C . SER A 1 84 ? -10.397 3.751 4.891 1.00 78.44 84 SER A C 1
ATOM 661 O O . SER A 1 84 ? -9.196 3.989 4.742 1.00 78.44 84 SER A O 1
ATOM 663 N N . LEU A 1 85 ? -11.131 3.166 3.945 1.00 72.50 85 LEU A N 1
ATOM 664 C CA . LEU A 1 85 ? -10.621 2.912 2.599 1.00 72.50 85 LEU A CA 1
ATOM 665 C C . LEU A 1 85 ? -10.343 4.242 1.896 1.00 72.50 85 LEU A C 1
ATOM 667 O O . LEU A 1 85 ? -11.119 5.191 1.995 1.00 72.50 85 LEU A O 1
ATOM 671 N N . ASN A 1 86 ? -9.198 4.330 1.227 1.00 75.69 86 ASN A N 1
ATOM 672 C CA . ASN A 1 86 ? -8.767 5.530 0.528 1.00 75.69 86 ASN A CA 1
ATOM 673 C C . ASN A 1 86 ? -8.674 5.248 -0.968 1.00 75.69 86 ASN A C 1
ATOM 675 O O . ASN A 1 86 ? -7.595 4.980 -1.503 1.00 75.69 86 ASN A O 1
ATOM 679 N N . GLU A 1 87 ? -9.826 5.313 -1.623 1.00 67.25 87 GLU A N 1
ATOM 680 C CA . GLU A 1 87 ? -9.963 5.064 -3.057 1.00 67.25 87 GLU A CA 1
ATOM 681 C C . GLU A 1 87 ? -9.194 6.100 -3.892 1.00 67.25 87 GLU A C 1
ATOM 683 O O . GLU A 1 87 ? -8.577 5.746 -4.893 1.00 67.25 87 GLU A O 1
ATOM 688 N N . GLU A 1 88 ? -9.112 7.351 -3.429 1.00 63.91 88 GLU A N 1
ATOM 689 C CA . GLU A 1 88 ? -8.407 8.445 -4.118 1.00 63.91 88 GLU A CA 1
ATOM 690 C C . GLU A 1 88 ? -6.913 8.139 -4.306 1.00 63.91 88 GLU A C 1
ATOM 692 O O . GLU A 1 88 ? -6.389 8.185 -5.417 1.00 63.91 88 GLU A O 1
ATOM 697 N N . LYS A 1 89 ? -6.221 7.719 -3.238 1.00 67.31 89 LYS A N 1
ATOM 698 C CA . LYS A 1 89 ? -4.792 7.365 -3.330 1.00 67.31 89 LYS A CA 1
ATOM 699 C C . LYS A 1 89 ? -4.543 6.074 -4.106 1.00 67.31 89 LYS A C 1
ATOM 701 O O . LYS A 1 89 ? -3.450 5.883 -4.641 1.00 67.31 89 LYS A O 1
ATOM 706 N N . ALA A 1 90 ? -5.522 5.171 -4.141 1.00 64.69 90 ALA A N 1
ATOM 707 C CA . ALA A 1 90 ? -5.437 3.969 -4.961 1.00 64.69 90 ALA A CA 1
ATOM 708 C C . ALA A 1 90 ? -5.503 4.319 -6.452 1.00 64.69 90 ALA A C 1
ATOM 710 O O . ALA A 1 90 ? -4.705 3.802 -7.236 1.00 64.69 90 ALA A O 1
ATOM 711 N N . GLN A 1 91 ? -6.386 5.248 -6.823 1.00 62.59 91 GLN A N 1
ATOM 712 C CA . GLN A 1 91 ? -6.514 5.744 -8.191 1.00 62.59 91 GLN A CA 1
ATOM 713 C C . GLN A 1 91 ? -5.287 6.546 -8.631 1.00 62.59 91 GLN A C 1
ATOM 715 O O . GLN A 1 91 ? -4.771 6.291 -9.716 1.00 62.59 91 GLN A O 1
ATOM 720 N N . GLU A 1 92 ? -4.754 7.432 -7.785 1.00 67.56 92 GLU A N 1
ATOM 721 C CA . GLU A 1 92 ? -3.523 8.182 -8.084 1.00 67.56 92 GLU A CA 1
ATOM 722 C C . GLU A 1 92 ? -2.343 7.247 -8.365 1.00 67.56 92 GLU A C 1
ATOM 724 O O . GLU A 1 92 ? -1.647 7.401 -9.366 1.00 67.56 92 GLU A O 1
ATOM 729 N N . LYS A 1 93 ? -2.156 6.210 -7.541 1.00 70.38 93 LYS A N 1
ATOM 730 C CA . LYS A 1 93 ? -1.097 5.216 -7.763 1.00 70.38 93 LYS A CA 1
ATOM 731 C C . LYS A 1 93 ? -1.339 4.337 -8.981 1.00 70.38 93 LYS A C 1
ATOM 733 O O . LYS A 1 93 ? -0.377 3.882 -9.597 1.00 70.38 93 LYS A O 1
ATOM 738 N N . ALA A 1 94 ? -2.593 4.050 -9.318 1.00 71.06 94 ALA A N 1
ATOM 739 C CA . ALA A 1 94 ? -2.915 3.332 -10.544 1.00 71.06 94 ALA A CA 1
ATOM 740 C C . ALA A 1 94 ? -2.598 4.195 -11.775 1.00 71.06 94 ALA A C 1
ATOM 742 O O . ALA A 1 94 ? -1.942 3.714 -12.696 1.00 71.06 94 ALA A O 1
ATOM 743 N N . ALA A 1 95 ? -2.978 5.474 -11.754 1.00 72.56 95 ALA A N 1
ATOM 744 C CA . ALA A 1 95 ? -2.675 6.429 -12.814 1.00 72.56 95 ALA A CA 1
ATOM 745 C C . ALA A 1 95 ? -1.162 6.658 -12.965 1.00 72.56 95 ALA A C 1
ATOM 747 O O . ALA A 1 95 ? -0.653 6.646 -14.084 1.00 72.56 95 ALA A O 1
ATOM 748 N N . GLU A 1 96 ? -0.429 6.774 -11.854 1.00 71.12 96 GLU A N 1
ATOM 749 C CA . GLU A 1 96 ? 1.033 6.882 -11.859 1.00 71.12 96 GLU A CA 1
ATOM 750 C C . GLU A 1 96 ? 1.674 5.641 -12.490 1.00 71.12 96 GLU A C 1
ATOM 752 O O . GLU A 1 96 ? 2.522 5.770 -13.365 1.00 71.12 96 GLU A O 1
ATOM 757 N N . LYS A 1 97 ? 1.233 4.430 -12.128 1.00 77.88 97 LYS A N 1
ATOM 758 C CA . LYS A 1 97 ? 1.747 3.194 -12.743 1.00 77.88 97 LYS A CA 1
ATOM 759 C C . LYS A 1 97 ? 1.507 3.150 -14.250 1.00 77.88 97 LYS A C 1
ATOM 761 O O . LYS A 1 97 ? 2.429 2.830 -14.993 1.00 77.88 97 LYS A O 1
ATOM 766 N N . VAL A 1 98 ? 0.302 3.508 -14.696 1.00 85.69 98 VAL A N 1
ATOM 767 C CA . VAL A 1 98 ? -0.036 3.551 -16.127 1.00 85.69 98 VAL A CA 1
ATOM 768 C C . VAL A 1 98 ? 0.866 4.542 -16.861 1.00 85.69 98 VAL A C 1
ATOM 770 O O . VAL A 1 98 ? 1.440 4.205 -17.895 1.00 85.69 98 VAL A O 1
ATOM 773 N N . PHE A 1 99 ? 1.053 5.735 -16.298 1.00 88.19 99 PHE A N 1
ATOM 774 C CA . PHE A 1 99 ? 1.941 6.742 -16.869 1.00 88.19 99 PHE A CA 1
ATOM 775 C C . PHE A 1 99 ? 3.397 6.253 -16.946 1.00 88.19 99 PHE A C 1
ATOM 777 O O . PHE A 1 99 ? 4.051 6.377 -17.983 1.00 88.19 99 PHE A O 1
ATOM 784 N N . MET A 1 100 ? 3.896 5.639 -15.872 1.00 80.31 100 MET A N 1
ATOM 785 C CA . MET A 1 100 ? 5.261 5.116 -15.819 1.00 80.31 100 MET A CA 1
ATOM 786 C C . MET A 1 100 ? 5.490 4.012 -16.859 1.00 80.31 100 MET A C 1
ATOM 788 O O . MET A 1 100 ? 6.535 3.999 -17.513 1.00 80.31 100 MET A O 1
ATOM 792 N N . ASP A 1 101 ? 4.517 3.129 -17.080 1.00 88.31 101 ASP A N 1
ATOM 793 C CA . ASP A 1 101 ? 4.617 2.069 -18.087 1.00 88.31 101 ASP A CA 1
ATOM 794 C C . ASP A 1 101 ? 4.685 2.626 -19.520 1.00 88.31 101 ASP A C 1
ATOM 796 O O . ASP A 1 101 ? 5.459 2.132 -20.354 1.00 88.31 101 ASP A O 1
ATOM 800 N N . GLU A 1 102 ? 3.932 3.688 -19.817 1.00 90.94 102 GLU A N 1
ATOM 801 C CA . GLU A 1 102 ? 3.992 4.364 -21.116 1.00 90.94 102 GLU A CA 1
ATOM 802 C C . GLU A 1 102 ? 5.355 5.019 -21.368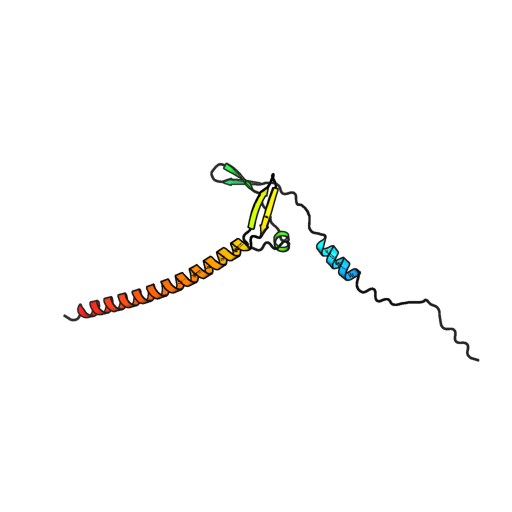 1.00 90.94 102 GLU A C 1
ATOM 804 O O . GLU A 1 102 ? 5.934 4.857 -22.452 1.00 90.94 102 GLU A O 1
ATOM 809 N N . GLU A 1 103 ? 5.903 5.711 -20.369 1.00 91.12 103 GLU A N 1
ATOM 810 C CA . GLU A 1 103 ? 7.224 6.338 -20.462 1.00 91.12 103 GLU A CA 1
ATOM 811 C C . GLU A 1 103 ? 8.338 5.291 -20.599 1.00 91.12 103 GLU A C 1
ATOM 813 O O . GLU A 1 103 ? 9.201 5.405 -21.480 1.00 91.12 103 GLU A O 1
ATOM 818 N N . ILE A 1 104 ? 8.274 4.200 -19.828 1.00 91.38 104 ILE A N 1
ATOM 819 C CA . ILE A 1 104 ? 9.210 3.070 -19.937 1.00 91.38 104 ILE A CA 1
ATOM 820 C C . ILE A 1 104 ? 9.156 2.454 -21.340 1.00 91.38 104 ILE A C 1
ATOM 822 O O . ILE A 1 104 ? 10.196 2.124 -21.920 1.00 91.38 104 ILE A O 1
ATOM 826 N N . LYS A 1 105 ? 7.967 2.326 -21.936 1.00 94.50 105 LYS A N 1
ATOM 827 C CA . LYS A 1 105 ? 7.807 1.806 -23.301 1.00 94.50 105 LYS A CA 1
ATOM 828 C C . LYS A 1 105 ? 8.464 2.716 -24.339 1.00 94.50 105 LYS A C 1
ATOM 830 O O . LYS A 1 105 ? 9.121 2.214 -25.255 1.00 94.50 105 LYS A O 1
ATOM 835 N N . LYS A 1 106 ? 8.325 4.040 -24.208 1.00 94.19 106 LYS A N 1
ATOM 836 C CA . LYS A 1 106 ? 8.998 5.015 -25.090 1.00 94.19 106 LYS A CA 1
ATOM 837 C C . LYS A 1 106 ? 10.518 4.957 -24.931 1.00 94.19 106 LYS A C 1
ATOM 839 O O . LYS A 1 106 ? 11.239 4.947 -25.928 1.00 94.19 106 LYS A O 1
ATOM 844 N N . LEU A 1 107 ? 11.007 4.873 -23.695 1.00 94.25 107 LEU A N 1
ATOM 845 C CA . LEU A 1 107 ? 12.432 4.731 -23.379 1.00 94.25 107 LEU A CA 1
ATOM 846 C C . LEU A 1 107 ? 13.033 3.461 -23.989 1.00 94.25 107 LEU A C 1
ATOM 848 O O . LEU A 1 107 ? 14.046 3.542 -24.678 1.00 94.25 107 LEU A O 1
ATOM 852 N N . ARG A 1 108 ? 12.374 2.306 -23.832 1.00 92.62 108 ARG A N 1
ATOM 853 C CA . ARG A 1 108 ? 12.839 1.030 -24.407 1.00 92.62 108 ARG A CA 1
ATOM 854 C C . ARG A 1 108 ? 12.986 1.083 -25.925 1.00 92.62 108 ARG A C 1
ATOM 856 O O . ARG A 1 108 ? 13.961 0.565 -26.457 1.00 92.62 108 ARG A O 1
ATOM 863 N N . LYS A 1 109 ? 12.042 1.726 -26.620 1.00 95.19 109 LYS A N 1
ATOM 864 C CA . LYS A 1 109 ? 12.111 1.893 -28.080 1.00 95.19 109 LYS A CA 1
ATOM 865 C C . LYS A 1 109 ? 13.319 2.726 -28.508 1.00 95.19 109 LYS A C 1
ATOM 867 O O . LYS A 1 109 ? 13.997 2.352 -29.458 1.00 95.19 109 LYS A O 1
ATOM 872 N N . ARG A 1 110 ? 13.597 3.829 -27.801 1.00 94.19 110 ARG A N 1
ATOM 873 C CA . ARG A 1 110 ? 14.783 4.664 -28.062 1.00 94.19 110 ARG A CA 1
ATOM 874 C C . ARG A 1 110 ? 16.070 3.880 -27.837 1.00 94.19 110 ARG A C 1
ATOM 876 O O . ARG A 1 110 ? 16.903 3.828 -28.730 1.00 94.19 110 ARG A O 1
ATOM 883 N N . TYR A 1 111 ? 16.162 3.190 -26.704 1.00 92.38 111 TYR A N 1
ATOM 884 C CA . TYR A 1 111 ? 17.328 2.381 -26.362 1.00 92.38 111 TYR A CA 1
ATOM 885 C C . TYR A 1 111 ? 17.613 1.284 -27.398 1.00 92.38 111 TYR A C 1
ATOM 887 O O . TYR A 1 111 ? 18.758 1.068 -27.782 1.00 92.38 111 TYR A O 1
ATOM 895 N N . GLN A 1 112 ? 16.571 0.606 -27.886 1.00 90.19 112 GLN A N 1
ATOM 896 C CA . GLN A 1 112 ? 16.725 -0.430 -28.906 1.00 90.19 112 GLN A CA 1
ATOM 897 C C . GLN A 1 112 ? 17.255 0.148 -30.226 1.00 90.19 112 GLN A C 1
ATOM 899 O O . GLN A 1 112 ? 18.162 -0.429 -30.822 1.00 90.19 112 GLN A O 1
ATOM 904 N N . LYS A 1 113 ? 16.749 1.315 -30.637 1.00 94.38 113 LYS A N 1
ATOM 905 C CA . LYS A 1 113 ? 17.217 2.015 -31.836 1.00 94.38 113 LYS A CA 1
ATOM 906 C C . LYS A 1 113 ? 18.681 2.452 -31.707 1.00 94.38 113 LYS A C 1
ATOM 908 O O . LYS A 1 113 ? 19.476 2.186 -32.599 1.00 94.38 113 LYS A O 1
ATOM 913 N N . GLU A 1 114 ? 19.055 3.049 -30.577 1.00 92.88 114 GLU A N 1
ATOM 914 C CA . GLU A 1 114 ? 20.445 3.445 -30.302 1.00 92.88 114 GLU A CA 1
ATOM 915 C C . GLU A 1 114 ? 21.388 2.237 -30.305 1.00 92.88 114 GLU A C 1
ATOM 917 O O . GLU A 1 114 ? 22.482 2.292 -30.864 1.00 92.88 114 GLU A O 1
ATOM 922 N N . LYS A 1 115 ? 20.955 1.112 -29.728 1.00 93.06 115 LYS A N 1
ATOM 923 C CA . LYS A 1 115 ? 21.725 -0.133 -29.741 1.00 93.06 115 LYS A CA 1
ATOM 924 C C . LYS A 1 115 ? 21.955 -0.639 -31.166 1.00 93.06 115 LYS A C 1
ATOM 926 O O . LYS A 1 115 ? 23.067 -1.051 -31.485 1.00 93.06 115 LYS A O 1
ATOM 931 N N . GLU A 1 116 ? 20.934 -0.599 -32.017 1.00 91.69 116 GLU A N 1
ATOM 932 C CA . GLU A 1 116 ? 21.032 -1.003 -33.425 1.00 91.69 116 GLU A CA 1
ATOM 933 C C . GLU A 1 116 ? 21.970 -0.085 -34.221 1.00 91.69 116 GLU A C 1
ATOM 935 O O . GLU A 1 116 ? 22.813 -0.576 -34.972 1.00 91.69 116 GLU A O 1
ATOM 940 N N . GLU A 1 117 ? 21.896 1.229 -33.999 1.00 91.56 117 GLU A N 1
ATOM 941 C CA . GLU A 1 117 ? 22.781 2.220 -34.625 1.00 91.56 117 GLU A CA 1
ATOM 942 C C . GLU A 1 117 ? 24.247 2.028 -34.206 1.00 91.56 117 GLU A C 1
ATOM 944 O O . GLU A 1 117 ? 25.151 2.023 -35.047 1.00 91.56 117 GLU A O 1
ATOM 949 N N . ILE A 1 118 ? 24.494 1.799 -32.913 1.00 91.69 118 ILE A N 1
ATOM 950 C CA . ILE A 1 118 ? 25.837 1.525 -32.388 1.00 91.69 118 ILE A CA 1
ATOM 951 C C . ILE A 1 118 ? 26.375 0.201 -32.944 1.00 91.69 118 ILE A C 1
ATOM 953 O O . ILE A 1 118 ? 27.532 0.142 -33.367 1.00 91.69 118 ILE A O 1
ATOM 957 N N . CYS A 1 119 ? 25.550 -0.849 -32.988 1.00 89.81 119 CYS A N 1
ATOM 958 C CA . CYS A 1 119 ? 25.931 -2.134 -33.575 1.00 89.81 119 CYS A CA 1
ATOM 959 C C . CYS A 1 119 ? 26.283 -1.997 -35.062 1.00 89.81 119 CYS A C 1
ATOM 961 O O . CYS A 1 119 ? 27.295 -2.547 -35.498 1.00 89.81 119 CYS A O 1
ATOM 963 N N . ALA A 1 120 ? 25.495 -1.246 -35.835 1.00 90.88 120 ALA A N 1
ATOM 964 C CA . ALA A 1 120 ? 25.764 -1.010 -37.250 1.00 90.88 120 ALA A CA 1
ATOM 965 C C . ALA A 1 120 ? 27.096 -0.274 -37.466 1.00 90.88 120 ALA A C 1
ATOM 967 O O . ALA A 1 120 ? 27.887 -0.676 -38.324 1.00 90.88 120 ALA A O 1
ATOM 968 N N . ARG A 1 121 ? 27.381 0.752 -36.651 1.00 90.06 121 ARG A N 1
ATOM 969 C CA . ARG A 1 121 ? 28.645 1.501 -36.706 1.00 90.06 121 ARG A CA 1
ATOM 970 C C . ARG A 1 121 ? 29.853 0.614 -36.393 1.00 90.06 121 ARG A C 1
ATOM 972 O O . ARG A 1 121 ? 30.804 0.590 -37.168 1.00 90.06 121 ARG A O 1
ATOM 979 N N . TYR A 1 122 ? 29.785 -0.169 -35.317 1.00 88.12 122 TYR A N 1
ATOM 980 C CA . TYR A 1 122 ? 30.870 -1.071 -34.916 1.00 88.12 122 TYR A CA 1
ATOM 981 C C . TYR A 1 122 ? 31.193 -2.125 -35.991 1.00 88.12 122 TYR A C 1
ATOM 983 O O . TYR A 1 122 ? 32.357 -2.396 -36.282 1.00 88.12 122 TYR A O 1
ATOM 991 N N . VAL A 1 123 ? 3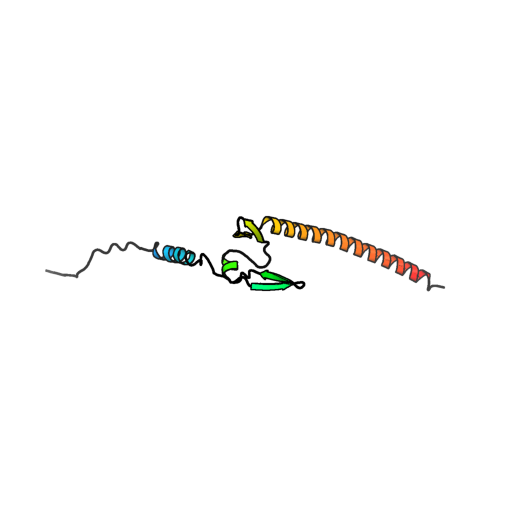0.169 -2.699 -36.634 1.00 85.81 123 VAL A N 1
ATOM 992 C CA . VAL A 1 123 ? 30.357 -3.685 -37.714 1.00 85.81 123 VAL A CA 1
ATOM 993 C C . VAL A 1 123 ? 30.995 -3.055 -38.959 1.00 85.81 123 VAL A C 1
ATOM 995 O O . VAL A 1 123 ? 31.792 -3.711 -39.631 1.00 85.81 123 VAL A O 1
ATOM 998 N N . ALA A 1 124 ? 30.671 -1.798 -39.273 1.00 83.06 124 ALA A N 1
ATOM 999 C CA . ALA A 1 124 ? 31.290 -1.075 -40.383 1.00 83.06 124 ALA A CA 1
ATOM 1000 C C . ALA A 1 124 ? 32.780 -0.789 -40.122 1.00 83.06 124 ALA A C 1
ATOM 1002 O O . ALA A 1 124 ? 33.610 -1.026 -40.998 1.00 83.06 124 ALA A O 1
ATOM 1003 N N . GLU A 1 125 ? 33.123 -0.364 -38.904 1.00 78.12 125 GLU A N 1
ATOM 1004 C CA . GLU A 1 125 ? 34.510 -0.134 -38.474 1.00 78.12 125 GLU A CA 1
ATOM 1005 C C . GLU A 1 125 ? 35.333 -1.439 -38.477 1.00 78.12 125 GLU A C 1
ATOM 1007 O O . GLU A 1 125 ? 36.455 -1.466 -38.981 1.00 78.12 125 GLU A O 1
ATOM 1012 N N . GLY A 1 126 ? 34.759 -2.555 -38.010 1.00 71.94 126 GLY A N 1
ATOM 1013 C CA . GLY A 1 126 ? 35.427 -3.863 -38.003 1.00 71.94 126 GLY A CA 1
ATOM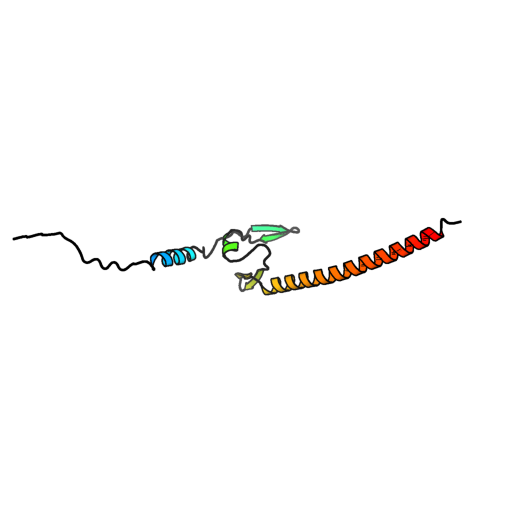 1014 C C . GLY A 1 126 ? 35.734 -4.428 -39.397 1.00 71.94 126 GLY A C 1
ATOM 1015 O O . GLY A 1 126 ? 36.762 -5.079 -39.583 1.00 71.94 126 GLY A O 1
ATOM 1016 N N . LYS A 1 127 ? 34.892 -4.146 -40.402 1.00 61.84 127 LYS A N 1
ATOM 1017 C CA . LYS A 1 127 ? 35.141 -4.544 -41.802 1.00 61.84 127 LYS A CA 1
ATOM 1018 C C . LYS A 1 127 ? 36.255 -3.735 -42.473 1.00 61.84 127 LYS A C 1
ATOM 1020 O O . LYS A 1 127 ? 36.872 -4.241 -43.402 1.00 61.84 127 LYS A O 1
ATOM 1025 N N . ALA A 1 128 ? 36.530 -2.517 -42.004 1.00 60.19 128 ALA A N 1
ATOM 1026 C CA . ALA A 1 128 ? 37.615 -1.681 -42.521 1.00 60.19 128 ALA A CA 1
ATOM 1027 C C . ALA A 1 128 ? 39.002 -2.068 -41.962 1.00 60.19 128 ALA A C 1
ATOM 1029 O O . ALA A 1 128 ? 40.014 -1.731 -42.568 1.00 60.19 128 ALA A O 1
ATOM 1030 N N . GLY A 1 129 ? 39.060 -2.779 -40.828 1.00 59.25 129 GLY A N 1
ATOM 1031 C CA . GLY A 1 129 ? 40.314 -3.145 -40.152 1.00 59.25 129 GLY A CA 1
ATOM 1032 C C . GLY A 1 129 ? 40.933 -4.498 -40.541 1.00 59.25 129 GLY A C 1
ATOM 1033 O O . GLY A 1 129 ? 42.108 -4.707 -40.270 1.00 59.25 129 GLY A O 1
ATOM 1034 N N . TYR A 1 130 ? 40.182 -5.406 -41.176 1.00 53.31 130 TYR A N 1
ATOM 1035 C CA . TYR A 1 130 ? 40.615 -6.780 -41.519 1.00 53.31 130 TYR A CA 1
ATOM 1036 C C . TYR A 1 130 ? 40.710 -7.028 -43.041 1.00 53.31 130 TYR A C 1
ATOM 1038 O O . TYR A 1 130 ? 40.463 -8.136 -43.515 1.00 53.31 130 TYR A O 1
ATOM 1046 N N . GLY A 1 131 ? 41.009 -5.986 -43.822 1.00 58.06 131 GLY A N 1
ATOM 1047 C CA . GLY A 1 131 ? 41.118 -6.045 -45.288 1.00 58.06 131 GLY A CA 1
ATOM 1048 C C . GLY A 1 131 ? 42.478 -5.626 -45.856 1.00 58.06 131 GLY A C 1
ATOM 1049 O O . GLY A 1 131 ? 42.555 -5.380 -47.058 1.00 58.06 131 GLY A O 1
ATOM 1050 N N . SER A 1 132 ? 43.509 -5.523 -45.011 1.00 46.97 132 SER A N 1
ATOM 1051 C CA . SER A 1 132 ? 44.881 -5.136 -45.377 1.00 46.97 132 SER A CA 1
ATOM 1052 C C . SER A 1 132 ? 45.852 -6.288 -45.168 1.00 46.97 132 SER A C 1
ATOM 1054 O O . SER A 1 132 ? 45.740 -6.940 -44.105 1.00 46.97 132 SER A O 1
#

Sequence (132 aa):
MGLYIFGCGSLFFVVRSGTAHQIISEVMLMAVRKEYRDLTVGDIYRNGKSVPMLRVSGLWLEELGFKTGDFVRIKCEDGQLIISLNEEKAQEKAAEKVFMDEEIKKLRKRYQKEKEEICARYVAEGKAGYGS

pLDDT: mean 70.12, std 18.05, range [28.36, 95.19]

Secondary structure (DSSP, 8-state):
------------------SHHHHHHHHHHHS---S------EEEEETTEEEEE----SHHHHHTT--TT--EEEEEETTEEEEEE-HHHHHHHHHHHHHHHHHHHHHHHHHHHHHHHHHHHHHHHHHHHS--